Protein AF-A0AAW8VLG1-F1 (afdb_monomer_lite)

Sequence (87 aa):
MIERIKLYLLRAIRIVIKGELKVFVRVDSVLHGKLLLGKNIIVTGASSGIGYEIVKKCLLKSGNVLCVACTEGKLTAGFLRYQIYSL

Structure (mmCIF, N/CA/C/O backbone):
data_AF-A0AAW8VLG1-F1
#
_entry.id   AF-A0AAW8VLG1-F1
#
loop_
_atom_site.group_PDB
_atom_site.id
_atom_site.type_symbol
_atom_site.label_atom_id
_atom_site.label_alt_id
_atom_site.label_comp_id
_atom_site.label_asym_id
_atom_site.label_entity_id
_atom_site.label_seq_id
_atom_site.pdbx_PDB_ins_code
_atom_site.Cartn_x
_atom_site.Cartn_y
_atom_site.Cartn_z
_atom_site.occupancy
_atom_site.B_iso_or_equiv
_atom_site.auth_seq_id
_atom_site.auth_comp_id
_atom_site.auth_asym_id
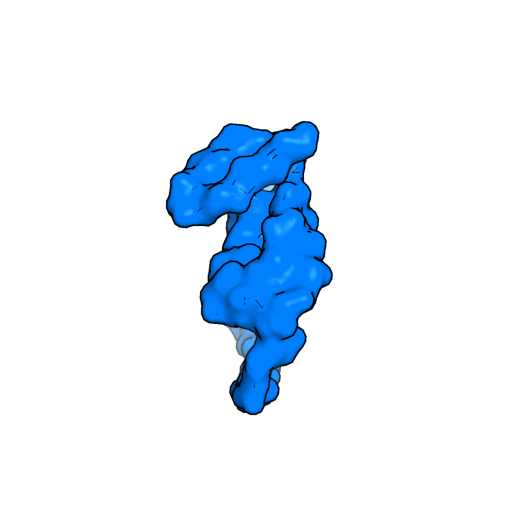_atom_site.auth_atom_id
_atom_site.pdbx_PDB_model_num
ATOM 1 N N . MET A 1 1 ? 22.958 -5.501 -27.607 1.00 66.62 1 MET A N 1
ATOM 2 C CA . MET A 1 1 ? 21.796 -6.405 -27.400 1.00 66.62 1 MET A CA 1
ATOM 3 C C . MET A 1 1 ? 22.224 -7.780 -26.882 1.00 66.62 1 MET A C 1
ATOM 5 O O . MET A 1 1 ? 21.738 -8.198 -25.840 1.00 66.62 1 MET A O 1
ATOM 9 N N . ILE A 1 2 ? 23.191 -8.429 -27.539 1.00 76.19 2 ILE A N 1
ATOM 10 C CA . ILE A 1 2 ? 23.729 -9.755 -27.171 1.00 76.19 2 ILE A CA 1
ATOM 11 C C . ILE A 1 2 ? 24.322 -9.795 -25.747 1.00 76.19 2 ILE A C 1
ATOM 13 O O . ILE A 1 2 ? 24.047 -10.724 -24.992 1.00 76.19 2 ILE A O 1
ATOM 17 N N . GLU A 1 3 ? 25.055 -8.761 -25.326 1.00 84.50 3 GLU A N 1
ATOM 18 C CA . GLU A 1 3 ? 25.635 -8.703 -23.971 1.00 84.50 3 GLU A CA 1
ATOM 19 C C . GLU A 1 3 ? 24.586 -8.690 -22.854 1.00 84.50 3 GLU A C 1
ATOM 21 O O . GLU A 1 3 ? 24.761 -9.335 -21.820 1.00 84.50 3 GLU A O 1
ATOM 26 N N . ARG A 1 4 ? 23.456 -8.006 -23.075 1.00 80.31 4 ARG A N 1
ATOM 27 C CA . ARG A 1 4 ? 22.348 -7.977 -22.111 1.00 80.31 4 ARG A CA 1
ATOM 28 C C . ARG A 1 4 ? 21.719 -9.359 -21.969 1.00 80.31 4 ARG A C 1
ATOM 30 O O . ARG A 1 4 ? 21.489 -9.803 -20.851 1.00 80.31 4 ARG A O 1
ATOM 37 N N . ILE A 1 5 ? 21.508 -10.054 -23.086 1.00 84.88 5 ILE A N 1
ATOM 38 C CA . ILE A 1 5 ? 20.961 -11.419 -23.111 1.00 84.88 5 ILE A CA 1
ATOM 39 C C . ILE A 1 5 ? 21.880 -12.382 -22.345 1.00 84.88 5 ILE A C 1
ATOM 41 O O . ILE A 1 5 ? 21.406 -13.149 -21.506 1.00 84.88 5 ILE A O 1
ATOM 45 N N . LYS A 1 6 ? 23.200 -12.279 -22.545 1.00 85.19 6 LYS A N 1
ATOM 46 C CA . LYS A 1 6 ? 24.201 -13.083 -21.824 1.00 85.19 6 LYS A CA 1
ATOM 47 C C . LYS A 1 6 ? 24.158 -12.843 -20.308 1.00 85.19 6 LYS A C 1
ATOM 49 O O . LYS A 1 6 ? 24.216 -13.794 -19.532 1.00 85.19 6 LYS A O 1
ATOM 54 N N . LEU A 1 7 ? 23.991 -11.590 -19.880 1.00 83.25 7 LEU A N 1
ATOM 55 C CA . LEU A 1 7 ? 23.818 -11.224 -18.468 1.00 83.25 7 LEU A CA 1
ATOM 56 C C . LEU A 1 7 ? 22.556 -11.838 -17.842 1.00 83.25 7 LEU A C 1
ATOM 58 O O . LEU A 1 7 ? 22.620 -12.319 -16.709 1.00 83.25 7 LEU A O 1
ATOM 62 N N . TYR A 1 8 ? 21.427 -11.851 -18.5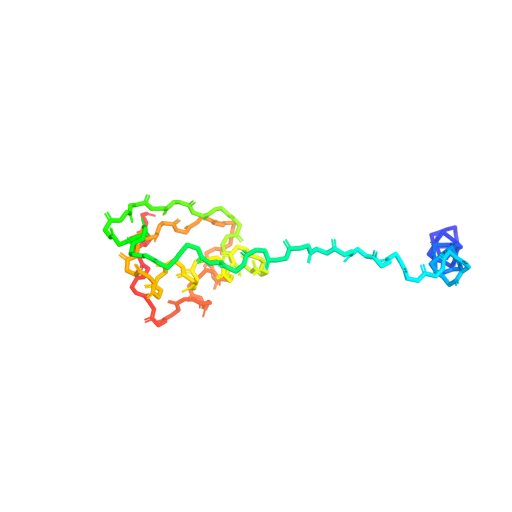56 1.00 83.69 8 TYR A N 1
ATOM 63 C CA . TYR A 1 8 ? 20.196 -12.487 -18.068 1.00 83.69 8 TYR A CA 1
ATOM 64 C C . TYR A 1 8 ? 20.349 -14.005 -17.933 1.00 83.69 8 TYR A C 1
ATOM 66 O O . TYR A 1 8 ? 19.974 -14.563 -16.901 1.00 83.69 8 TYR A O 1
ATOM 74 N N . LEU A 1 9 ? 20.981 -14.652 -18.915 1.00 86.50 9 LEU A N 1
ATOM 75 C CA . LEU A 1 9 ? 21.291 -16.084 -18.883 1.00 86.50 9 LEU A CA 1
ATOM 76 C C . LEU A 1 9 ? 22.182 -16.458 -17.692 1.00 86.50 9 LEU A C 1
ATOM 78 O O . LEU A 1 9 ? 21.859 -17.377 -16.942 1.00 86.50 9 LEU A O 1
ATOM 82 N N . LEU A 1 10 ? 23.256 -15.703 -17.449 1.00 84.38 10 LEU A N 1
ATOM 83 C CA . LEU A 1 10 ? 24.151 -15.942 -16.311 1.00 84.38 10 LEU A CA 1
ATOM 84 C C . LEU A 1 10 ? 23.445 -15.776 -14.956 1.00 84.38 10 LEU A C 1
ATOM 86 O O . LEU A 1 10 ? 23.753 -16.499 -14.006 1.00 84.38 10 LEU A O 1
ATOM 90 N N . ARG A 1 11 ? 22.486 -14.848 -14.848 1.00 80.12 11 ARG A N 1
ATOM 91 C CA . ARG A 1 11 ? 21.667 -14.677 -13.635 1.00 80.12 11 ARG A CA 1
ATOM 92 C C . ARG A 1 11 ? 20.725 -15.856 -13.416 1.00 80.12 11 ARG A C 1
ATOM 94 O O . ARG A 1 11 ? 20.634 -16.328 -12.287 1.00 80.12 11 ARG A O 1
ATOM 101 N N . ALA A 1 12 ? 20.081 -16.347 -14.473 1.00 80.88 12 ALA A N 1
ATOM 102 C CA . ALA A 1 12 ? 19.218 -17.523 -14.398 1.00 80.88 12 ALA A CA 1
ATOM 103 C C . ALA A 1 12 ? 20.009 -18.768 -13.965 1.00 80.88 12 ALA A C 1
ATOM 105 O O . ALA A 1 12 ? 19.625 -19.436 -13.009 1.00 80.88 12 ALA A O 1
ATOM 106 N N . ILE A 1 13 ? 21.175 -19.007 -14.577 1.00 83.69 13 ILE A N 1
ATOM 107 C CA . ILE A 1 13 ? 22.081 -20.107 -14.208 1.00 83.69 13 ILE A CA 1
ATOM 10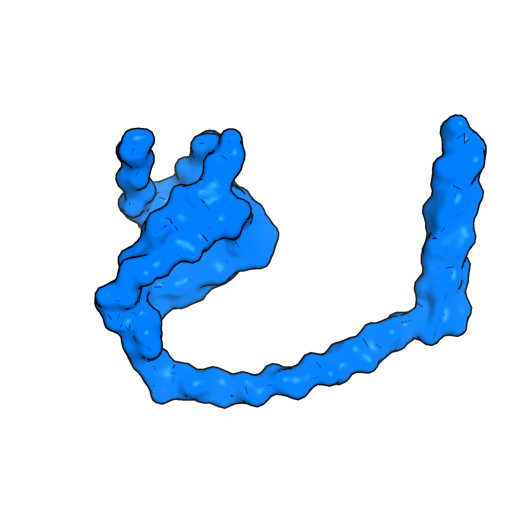8 C C . ILE A 1 13 ? 22.500 -20.000 -12.736 1.00 83.69 13 ILE A C 1
ATOM 110 O O . ILE A 1 13 ? 22.476 -20.992 -12.011 1.00 83.69 13 ILE A O 1
ATOM 114 N N . ARG A 1 14 ? 22.829 -18.794 -1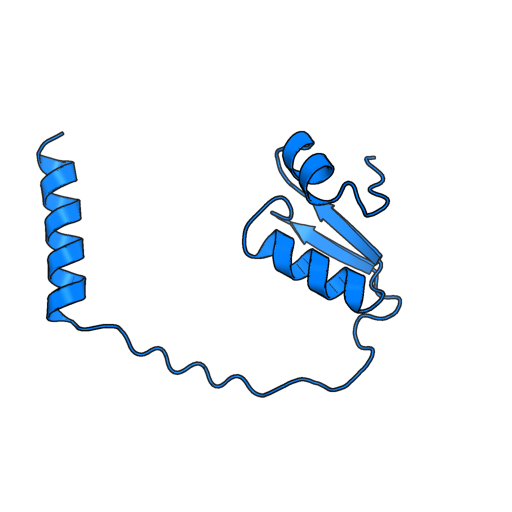2.253 1.00 76.69 14 ARG A N 1
ATOM 115 C CA . ARG A 1 14 ? 23.183 -18.573 -10.843 1.00 76.69 14 ARG A CA 1
ATOM 116 C C . ARG A 1 14 ? 22.046 -18.947 -9.885 1.00 76.69 14 ARG A C 1
ATOM 118 O O . ARG A 1 14 ? 22.344 -19.480 -8.822 1.00 76.69 14 ARG A O 1
ATOM 125 N N . ILE A 1 15 ? 20.790 -18.668 -10.238 1.00 74.62 15 ILE A N 1
ATOM 126 C CA . ILE A 1 15 ? 19.610 -19.021 -9.426 1.00 74.62 15 ILE A CA 1
ATOM 127 C C . ILE A 1 15 ? 19.415 -20.542 -9.393 1.00 74.62 15 ILE A C 1
ATOM 129 O O . ILE A 1 15 ? 19.177 -21.098 -8.327 1.00 74.62 15 ILE A O 1
ATOM 133 N N . VAL A 1 16 ? 19.593 -21.218 -10.532 1.00 77.81 16 VAL A N 1
ATOM 134 C CA . VAL A 1 16 ? 19.480 -22.683 -10.628 1.00 77.81 16 VAL A CA 1
ATOM 135 C C . VAL A 1 16 ? 20.587 -23.383 -9.830 1.00 77.81 16 VAL A C 1
ATOM 137 O O . VAL A 1 16 ? 20.298 -24.302 -9.074 1.00 77.81 16 VAL A O 1
ATOM 140 N N . ILE A 1 17 ? 21.842 -22.924 -9.941 1.00 77.56 17 ILE A N 1
ATOM 141 C CA . ILE A 1 17 ? 22.990 -23.530 -9.239 1.00 77.56 17 ILE A CA 1
ATOM 142 C C . ILE A 1 17 ? 22.940 -23.270 -7.729 1.00 77.56 17 ILE A C 1
ATOM 144 O O . ILE A 1 17 ? 23.223 -24.173 -6.948 1.00 77.56 17 ILE A O 1
ATOM 148 N N . LYS A 1 18 ? 22.611 -22.044 -7.292 1.00 68.88 18 LYS A N 1
ATOM 149 C CA . LYS A 1 18 ? 22.539 -21.728 -5.852 1.00 68.88 18 LYS A CA 1
ATOM 150 C C . LYS A 1 18 ? 21.333 -22.363 -5.155 1.00 68.88 18 LYS A C 1
ATOM 152 O O . LYS A 1 18 ? 21.296 -22.350 -3.926 1.00 68.88 18 LYS A O 1
ATOM 157 N N . GLY A 1 19 ? 20.381 -22.906 -5.915 1.00 66.44 19 GLY A N 1
ATOM 158 C CA . GLY A 1 19 ? 19.079 -23.301 -5.400 1.00 66.44 19 GLY A CA 1
ATOM 159 C C . GLY A 1 19 ? 18.256 -22.087 -4.967 1.00 66.44 19 GLY A C 1
ATOM 160 O O . GLY A 1 19 ? 18.756 -20.964 -4.839 1.00 66.44 19 GLY A O 1
ATOM 161 N N . GLU A 1 20 ? 16.962 -22.301 -4.741 1.00 62.50 20 GLU A N 1
ATOM 162 C CA . GLU A 1 20 ? 16.120 -21.276 -4.132 1.00 62.50 20 GLU A CA 1
ATOM 163 C C . GLU A 1 20 ? 16.704 -20.897 -2.769 1.00 62.50 20 GLU A C 1
ATOM 165 O O . GLU A 1 20 ? 16.856 -21.743 -1.883 1.00 62.50 20 GLU A O 1
ATOM 170 N N . LEU A 1 21 ? 17.035 -19.614 -2.593 1.00 61.06 21 LEU A N 1
ATOM 171 C CA . LEU A 1 21 ? 17.305 -19.062 -1.272 1.00 61.06 21 LEU A CA 1
ATOM 172 C C . LEU A 1 21 ? 16.042 -19.283 -0.441 1.00 61.06 21 LEU A C 1
ATOM 174 O O . LEU A 1 21 ? 15.071 -18.538 -0.570 1.00 61.06 21 LEU A O 1
ATOM 178 N N . LYS A 1 22 ? 16.044 -20.325 0.394 1.00 62.78 22 LYS A N 1
ATOM 179 C CA . LYS A 1 22 ? 14.990 -20.562 1.376 1.00 62.78 22 LYS A CA 1
ATOM 180 C C . LYS A 1 22 ? 15.085 -19.462 2.424 1.00 62.78 22 LYS A C 1
ATOM 182 O O . LYS A 1 22 ? 15.781 -19.589 3.429 1.00 62.78 22 LYS A O 1
ATOM 187 N N . VAL A 1 23 ? 14.424 -18.344 2.150 1.00 65.38 23 VAL A N 1
ATOM 188 C CA . VAL A 1 23 ? 14.249 -17.268 3.118 1.00 65.38 23 VAL A CA 1
ATOM 189 C C . VAL A 1 23 ? 13.173 -17.732 4.089 1.00 65.38 23 VAL A C 1
ATOM 191 O O . VAL A 1 23 ? 11.979 -17.658 3.809 1.00 65.38 23 VAL A O 1
ATOM 194 N N . PHE A 1 24 ? 13.604 -18.258 5.232 1.00 65.44 24 PHE A N 1
ATOM 195 C CA . PHE A 1 24 ? 12.707 -18.575 6.334 1.00 65.44 24 PHE A CA 1
ATOM 196 C C . PHE A 1 24 ? 12.306 -17.270 7.016 1.00 65.44 24 PHE A C 1
ATOM 198 O O . PHE A 1 24 ? 13.022 -16.746 7.866 1.00 65.44 24 PHE A O 1
ATOM 205 N N . VAL A 1 25 ? 11.164 -16.717 6.617 1.00 69.00 25 VAL A N 1
ATOM 206 C CA . VAL A 1 25 ? 10.559 -15.599 7.339 1.00 69.00 25 VAL A CA 1
ATOM 207 C C . VAL A 1 25 ? 9.760 -16.188 8.490 1.00 69.00 25 VAL A C 1
ATOM 209 O O . VAL A 1 25 ? 8.744 -16.852 8.278 1.00 69.00 25 VAL A O 1
ATOM 212 N N . ARG A 1 26 ? 10.215 -15.953 9.722 1.00 59.09 26 ARG A N 1
ATOM 213 C CA . ARG A 1 26 ? 9.403 -16.227 10.904 1.00 59.09 26 ARG A CA 1
ATOM 214 C C . ARG A 1 26 ? 8.306 -15.166 10.948 1.00 59.09 26 ARG A C 1
ATOM 216 O O . ARG A 1 26 ? 8.542 -14.024 11.330 1.00 59.09 26 ARG A O 1
ATOM 223 N N . VAL A 1 27 ? 7.126 -15.519 10.452 1.00 60.53 27 VAL A N 1
ATOM 224 C CA . VAL A 1 27 ? 5.945 -14.663 10.560 1.00 60.53 27 VAL A CA 1
ATOM 225 C C . VAL A 1 27 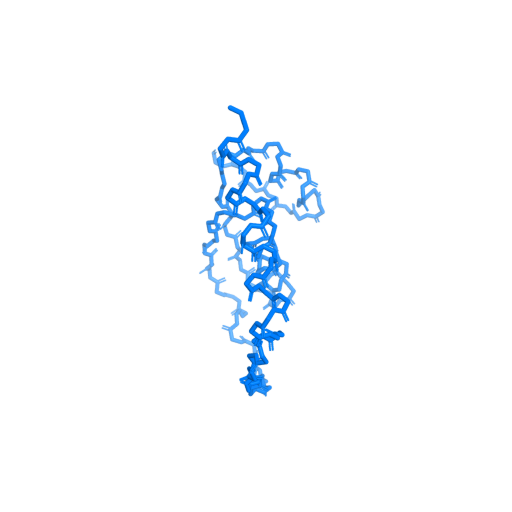? 5.403 -14.857 11.969 1.00 60.53 27 VAL A C 1
ATOM 227 O O . VAL A 1 27 ? 4.549 -15.712 12.188 1.00 60.53 27 VAL A O 1
ATOM 230 N N . ASP A 1 28 ? 5.931 -14.102 12.934 1.00 61.00 28 ASP A N 1
ATOM 231 C CA . ASP A 1 28 ? 5.300 -14.018 14.248 1.00 61.00 28 ASP A CA 1
ATOM 232 C C . ASP A 1 28 ? 3.905 -13.425 14.040 1.00 61.00 28 ASP A C 1
ATOM 234 O O . ASP A 1 28 ? 3.711 -12.270 13.641 1.00 61.00 28 ASP A O 1
ATOM 238 N N . SER A 1 29 ? 2.907 -14.285 14.190 1.00 55.47 29 SER A N 1
ATOM 239 C CA . SER A 1 29 ? 1.525 -13.959 13.915 1.00 55.47 29 SER A CA 1
ATOM 240 C C . SER A 1 29 ? 1.010 -12.938 14.927 1.00 55.47 29 SER A C 1
ATOM 242 O O . SER A 1 29 ? 0.692 -13.273 16.060 1.00 55.47 29 SER A O 1
ATOM 244 N N . VAL A 1 30 ? 0.845 -11.714 14.422 1.00 58.09 30 VAL A N 1
ATOM 245 C CA . VAL A 1 30 ? -0.277 -10.802 14.676 1.00 58.09 30 VAL A CA 1
ATOM 246 C C . VAL A 1 30 ? -0.416 -10.317 16.125 1.00 58.09 30 VAL A C 1
ATOM 248 O O . VAL A 1 30 ? -1.015 -10.979 16.970 1.00 58.09 30 VAL A O 1
ATOM 251 N N . LEU A 1 31 ? -0.024 -9.056 16.362 1.00 58.22 31 LEU A N 1
ATOM 252 C CA . LEU A 1 31 ? -0.644 -8.256 17.422 1.00 58.22 31 LEU A CA 1
ATOM 253 C C . LEU A 1 31 ? -2.164 -8.252 17.178 1.00 58.22 31 LEU A C 1
ATOM 255 O O . LEU A 1 31 ? -2.666 -7.579 16.269 1.00 58.22 31 LEU A O 1
ATOM 259 N N . HIS A 1 32 ? -2.888 -9.050 17.959 1.00 57.56 32 HIS A N 1
ATOM 260 C CA . HIS A 1 32 ? -4.343 -9.093 17.963 1.00 57.56 32 HIS A CA 1
ATOM 261 C C . HIS A 1 32 ? -4.845 -7.827 18.659 1.00 57.56 32 HIS A C 1
ATOM 263 O O . HIS A 1 32 ? -4.948 -7.760 19.878 1.00 57.56 32 HIS A O 1
ATOM 269 N N . GLY A 1 33 ? -5.095 -6.780 17.872 1.00 63.25 33 GLY A N 1
ATOM 270 C CA . GLY A 1 33 ? -5.570 -5.503 18.388 1.00 63.25 33 GLY A CA 1
ATOM 271 C C . GLY A 1 33 ? -6.001 -4.528 17.296 1.00 63.25 33 GLY A C 1
ATOM 272 O O . GLY A 1 33 ? -5.579 -4.608 16.139 1.00 63.25 33 GLY A O 1
ATOM 273 N N . LYS A 1 34 ? -6.829 -3.558 17.689 1.00 74.31 34 LYS A N 1
ATOM 274 C CA . LYS A 1 34 ? -7.292 -2.420 16.877 1.00 74.31 34 LYS A CA 1
ATOM 275 C C . LYS A 1 34 ? -6.207 -1.330 16.742 1.00 74.31 34 LYS A C 1
ATOM 277 O O . LYS A 1 34 ? -6.493 -0.151 16.879 1.00 74.31 34 LYS A O 1
ATOM 282 N N . LEU A 1 35 ? -4.949 -1.710 16.486 1.00 79.31 35 LEU A N 1
ATOM 283 C CA . LEU A 1 35 ? -3.792 -0.789 16.474 1.00 79.31 35 LEU A CA 1
ATOM 284 C C . LEU A 1 35 ? -3.935 0.388 15.500 1.00 79.31 35 LEU A C 1
ATOM 286 O O . LEU A 1 35 ? -3.433 1.477 15.761 1.00 79.31 35 LEU A O 1
ATOM 290 N N . LEU A 1 36 ? -4.579 0.139 14.359 1.00 81.81 36 LEU A N 1
ATOM 291 C CA . LEU A 1 36 ? -4.743 1.120 13.287 1.00 81.81 36 LEU A CA 1
ATOM 292 C C . LEU A 1 36 ? -6.080 1.867 13.370 1.00 81.81 36 LEU A C 1
ATOM 294 O O . LEU A 1 36 ? -6.308 2.774 12.575 1.00 81.81 36 LEU A O 1
ATOM 298 N N . LEU A 1 37 ? -6.947 1.509 14.321 1.00 84.38 37 LEU A N 1
ATOM 299 C CA . LEU A 1 37 ? -8.275 2.095 14.445 1.00 84.38 37 LEU A CA 1
ATOM 300 C C . LEU A 1 37 ? -8.156 3.574 14.825 1.00 84.38 37 LEU A C 1
ATOM 302 O O . LEU A 1 37 ? -7.545 3.913 15.840 1.00 84.38 37 LEU A O 1
ATOM 306 N N . GLY A 1 38 ? -8.718 4.449 13.991 1.00 83.75 38 GLY A N 1
ATOM 307 C CA . GLY A 1 38 ? -8.679 5.899 14.199 1.00 83.75 38 GLY A CA 1
ATOM 308 C C . GLY A 1 38 ? -7.298 6.532 13.998 1.00 83.75 38 GLY A C 1
ATOM 309 O O . GLY A 1 38 ? -7.100 7.692 14.357 1.00 83.75 38 GLY A O 1
ATOM 310 N N . LYS A 1 39 ? -6.321 5.797 13.450 1.00 86.88 39 LYS A N 1
ATOM 311 C CA . LYS A 1 39 ? -5.013 6.360 13.095 1.00 86.88 39 LYS A CA 1
ATOM 312 C C . LYS A 1 39 ? -5.056 6.976 11.701 1.00 86.88 39 LYS A C 1
ATOM 314 O O . LYS A 1 39 ? -5.665 6.414 10.796 1.00 86.88 39 LYS A O 1
ATOM 319 N N . ASN A 1 40 ? -4.346 8.091 11.538 1.00 90.12 40 ASN A N 1
ATOM 320 C CA . ASN A 1 40 ? -4.083 8.705 10.241 1.00 90.12 40 ASN A CA 1
ATOM 321 C C . ASN A 1 40 ? -2.775 8.130 9.684 1.00 90.12 40 ASN A C 1
ATOM 323 O O . ASN A 1 40 ? -1.745 8.168 10.357 1.00 90.12 40 ASN A O 1
ATOM 327 N N . ILE A 1 41 ? -2.825 7.561 8.485 1.00 90.25 41 ILE A N 1
ATOM 328 C CA . ILE A 1 41 ? -1.743 6.783 7.876 1.00 90.25 41 ILE A CA 1
ATOM 329 C C . ILE A 1 41 ? -1.467 7.356 6.490 1.00 90.25 41 ILE A C 1
ATOM 331 O O . ILE A 1 41 ? -2.394 7.568 5.718 1.00 90.25 41 ILE A O 1
ATOM 335 N N . ILE A 1 42 ? -0.197 7.574 6.155 1.00 92.00 42 ILE A N 1
ATOM 336 C CA . ILE A 1 42 ? 0.221 7.986 4.811 1.00 92.00 42 ILE A CA 1
ATOM 337 C C . ILE A 1 42 ? 0.933 6.808 4.156 1.00 92.00 42 ILE A C 1
ATOM 339 O O . ILE A 1 42 ? 1.861 6.245 4.740 1.00 92.00 42 ILE A O 1
ATOM 343 N N . VAL A 1 43 ? 0.514 6.439 2.947 1.00 90.81 43 VAL A N 1
ATOM 344 C CA . VAL A 1 43 ? 1.154 5.373 2.168 1.00 90.81 43 VAL A CA 1
ATOM 345 C C . VAL A 1 43 ? 1.634 5.932 0.836 1.00 90.81 43 VAL A C 1
ATOM 347 O O . VAL A 1 43 ? 0.837 6.381 0.014 1.00 90.81 43 VAL A O 1
ATOM 350 N N . THR A 1 44 ? 2.946 5.884 0.612 1.00 92.50 44 THR A N 1
ATOM 351 C CA . THR A 1 44 ? 3.578 6.246 -0.662 1.00 92.50 44 THR A CA 1
ATOM 352 C C . THR A 1 44 ? 3.662 5.035 -1.591 1.00 92.50 44 THR A C 1
ATOM 354 O O . THR A 1 44 ? 3.662 3.887 -1.148 1.00 92.50 44 THR A O 1
ATOM 357 N N . GLY A 1 45 ? 3.684 5.272 -2.906 1.00 91.62 45 GLY A N 1
ATOM 358 C CA . GLY A 1 45 ? 3.652 4.187 -3.892 1.00 91.62 45 GLY A CA 1
ATOM 359 C C . GLY A 1 45 ? 2.364 3.356 -3.832 1.00 91.62 45 GLY A C 1
ATOM 360 O O . GLY A 1 45 ? 2.365 2.185 -4.203 1.00 91.62 45 GLY A O 1
ATOM 361 N N . ALA A 1 46 ? 1.261 3.948 -3.366 1.00 91.81 46 ALA A N 1
ATOM 362 C CA . ALA A 1 46 ? 0.006 3.247 -3.081 1.00 91.81 46 ALA A CA 1
ATOM 363 C C . ALA A 1 46 ? -0.730 2.717 -4.328 1.00 91.81 46 ALA A C 1
ATOM 365 O O . ALA A 1 46 ? -1.681 1.951 -4.207 1.00 91.81 46 ALA A O 1
ATOM 366 N N . SER A 1 47 ? -0.303 3.104 -5.532 1.00 90.31 47 SER A N 1
ATOM 367 C CA . SER A 1 47 ? -0.991 2.769 -6.782 1.00 90.31 47 SER A CA 1
ATOM 368 C C . SER A 1 47 ? -0.849 1.309 -7.225 1.00 90.31 47 SER A C 1
ATOM 370 O O . SER A 1 47 ? -1.570 0.895 -8.130 1.00 90.31 47 SER A O 1
ATOM 372 N N . SER A 1 48 ? 0.089 0.530 -6.667 1.00 89.75 48 SER A N 1
ATOM 373 C CA . SER A 1 48 ? 0.284 -0.878 -7.051 1.00 89.75 48 SER A CA 1
ATOM 374 C C . SER A 1 48 ? 1.113 -1.677 -6.037 1.00 89.75 48 SER A C 1
ATOM 376 O O . SER A 1 48 ? 1.688 -1.124 -5.097 1.00 89.75 48 SER A O 1
ATOM 378 N N . GLY A 1 49 ? 1.185 -2.996 -6.244 1.00 90.94 49 GLY A N 1
ATOM 379 C CA . GLY A 1 49 ? 2.083 -3.892 -5.516 1.00 90.94 49 GLY A CA 1
ATOM 380 C C . GLY A 1 49 ? 1.873 -3.864 -4.002 1.00 90.94 49 GLY A C 1
ATOM 381 O O . GLY A 1 49 ? 0.749 -3.935 -3.511 1.00 90.94 49 GLY A O 1
ATOM 382 N N . ILE A 1 50 ? 2.976 -3.760 -3.259 1.00 92.25 50 ILE A N 1
ATOM 383 C CA . ILE A 1 50 ? 2.961 -3.814 -1.791 1.00 92.25 50 ILE A CA 1
ATOM 384 C C . ILE A 1 50 ? 2.224 -2.605 -1.199 1.00 92.25 50 ILE A C 1
ATOM 386 O O . ILE A 1 50 ? 1.452 -2.771 -0.258 1.00 92.25 50 ILE A O 1
ATOM 390 N N . GLY A 1 51 ? 2.417 -1.406 -1.761 1.00 90.94 51 GLY A N 1
ATOM 391 C CA . GLY A 1 51 ? 1.750 -0.190 -1.286 1.00 90.94 51 GLY A CA 1
ATOM 392 C C . GLY A 1 51 ? 0.227 -0.314 -1.350 1.00 90.94 51 GLY A C 1
ATOM 393 O O . GLY A 1 51 ? -0.459 0.004 -0.381 1.00 90.94 51 GLY A O 1
ATOM 394 N N . TYR A 1 52 ? -0.290 -0.874 -2.446 1.00 90.69 52 TYR A N 1
ATOM 395 C CA . TYR A 1 52 ? -1.719 -1.149 -2.611 1.00 90.69 52 TYR A CA 1
ATOM 396 C C . TYR A 1 52 ? -2.268 -2.104 -1.536 1.00 90.69 52 TYR A C 1
ATOM 398 O O . TYR A 1 52 ? -3.275 -1.815 -0.884 1.00 90.69 52 TYR A O 1
ATOM 406 N N . GLU A 1 53 ? -1.579 -3.223 -1.294 1.00 91.12 53 GLU A N 1
ATOM 407 C CA . GLU A 1 53 ? -2.000 -4.209 -0.289 1.00 91.12 53 GLU A CA 1
ATOM 408 C C . GLU A 1 53 ? -1.916 -3.670 1.149 1.00 91.12 53 GLU A C 1
ATOM 410 O O . GLU A 1 53 ? -2.750 -4.014 1.995 1.00 91.12 53 GLU A O 1
ATOM 415 N N . ILE A 1 54 ? -0.955 -2.785 1.436 1.00 90.75 54 ILE A N 1
ATOM 416 C CA . ILE A 1 54 ? -0.872 -2.085 2.725 1.00 90.75 54 ILE A CA 1
ATOM 417 C C . ILE A 1 54 ? -2.108 -1.207 2.925 1.00 90.75 54 ILE A C 1
ATOM 419 O O . ILE A 1 54 ? -2.768 -1.337 3.957 1.00 90.75 54 ILE A O 1
ATOM 423 N N . VAL A 1 55 ? -2.463 -0.371 1.943 1.00 90.50 55 VAL A N 1
ATOM 424 C CA . VAL A 1 55 ? -3.651 0.499 2.024 1.00 90.50 55 VAL A CA 1
ATOM 425 C C . VAL A 1 55 ? -4.906 -0.328 2.286 1.00 90.50 55 VAL A C 1
ATOM 427 O O . VAL A 1 55 ? -5.661 -0.026 3.210 1.00 90.50 55 VAL A O 1
ATOM 430 N N . LYS A 1 56 ? -5.097 -1.422 1.541 1.00 87.50 56 LYS A N 1
ATOM 431 C CA . LYS A 1 56 ? -6.242 -2.324 1.713 1.00 87.50 56 LYS A CA 1
ATOM 432 C C . LYS A 1 56 ? -6.326 -2.879 3.139 1.00 87.50 56 LYS A C 1
ATOM 434 O O . LYS A 1 56 ? -7.395 -2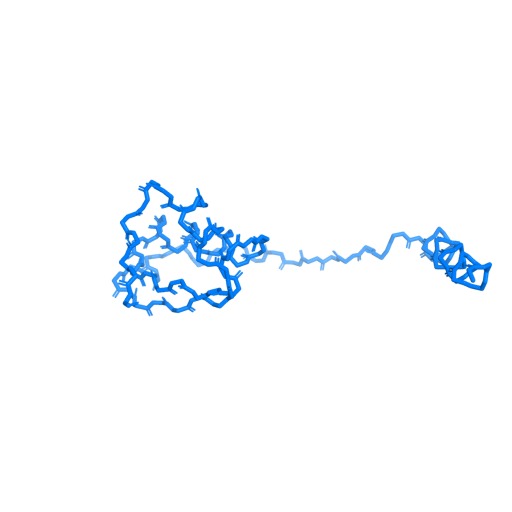.859 3.748 1.00 87.50 56 LYS A O 1
ATOM 439 N N . LYS A 1 57 ? -5.200 -3.320 3.711 1.00 87.81 57 LYS A N 1
ATOM 440 C CA . LYS A 1 57 ? -5.140 -3.784 5.109 1.00 87.81 57 LYS A CA 1
ATOM 441 C C . LYS A 1 57 ? -5.398 -2.665 6.120 1.00 87.81 57 LYS A C 1
ATOM 443 O O . LYS A 1 57 ? -6.046 -2.921 7.134 1.00 87.81 57 LYS A O 1
ATOM 448 N N . CYS A 1 58 ? -4.905 -1.455 5.872 1.00 88.06 58 CYS A N 1
ATOM 449 C CA . CYS A 1 58 ? -5.124 -0.299 6.741 1.00 88.06 58 CYS A CA 1
ATOM 450 C C . CYS A 1 58 ? -6.602 0.119 6.769 1.00 88.06 58 CYS A C 1
ATOM 452 O O . CYS A 1 58 ? -7.154 0.315 7.852 1.00 88.06 58 CYS A O 1
ATOM 454 N N . LEU A 1 59 ? -7.256 0.159 5.605 1.00 85.12 59 LEU A N 1
ATOM 455 C CA . LEU A 1 59 ? -8.682 0.474 5.480 1.00 85.12 59 LEU A CA 1
ATOM 456 C C . LEU A 1 59 ? -9.561 -0.570 6.183 1.00 85.12 59 LEU A C 1
ATOM 458 O O . LEU A 1 59 ? -10.464 -0.209 6.935 1.00 85.12 59 LEU A O 1
ATOM 462 N N . LEU A 1 60 ? -9.253 -1.865 6.027 1.00 84.31 60 LEU A N 1
ATOM 463 C CA . LEU A 1 60 ? -9.963 -2.948 6.728 1.00 84.31 60 LEU A CA 1
ATOM 464 C C . LEU A 1 60 ? -9.847 -2.862 8.258 1.00 84.31 60 LEU A C 1
ATOM 466 O O . LEU A 1 60 ? -10.706 -3.378 8.969 1.00 84.31 60 LEU A O 1
ATOM 470 N N . LYS A 1 61 ? -8.797 -2.216 8.775 1.00 82.94 61 LYS A N 1
ATOM 471 C CA . LYS A 1 61 ? -8.569 -2.012 10.214 1.00 82.94 61 LYS A CA 1
ATOM 472 C C . LYS A 1 61 ? -9.051 -0.642 10.721 1.00 82.94 61 LYS A C 1
ATOM 474 O O . LYS A 1 61 ? -8.657 -0.239 11.814 1.00 82.94 61 LYS A O 1
ATOM 479 N N . SER A 1 62 ? -9.895 0.049 9.948 1.00 76.25 62 SER A N 1
ATOM 480 C CA . SER A 1 62 ? -10.469 1.369 10.267 1.00 76.25 62 SER A CA 1
ATOM 481 C C . SER A 1 62 ? -9.429 2.477 10.482 1.00 76.25 62 SER A C 1
ATOM 483 O O . SER A 1 62 ? -9.620 3.360 11.322 1.00 76.25 62 SER A O 1
ATOM 485 N N . GLY A 1 63 ? -8.313 2.417 9.753 1.00 75.75 63 GLY A N 1
ATOM 486 C CA . GLY A 1 63 ? -7.385 3.540 9.646 1.00 75.75 63 GLY A CA 1
ATOM 487 C C . GLY A 1 63 ? -7.855 4.535 8.586 1.00 75.75 63 GLY A C 1
ATOM 488 O O . GLY A 1 63 ? -8.372 4.134 7.544 1.00 75.75 63 GLY A O 1
ATOM 489 N N . ASN A 1 64 ? -7.634 5.823 8.831 1.00 84.31 64 ASN A N 1
ATOM 490 C CA . ASN A 1 64 ? -7.781 6.864 7.819 1.00 84.31 64 ASN A CA 1
ATOM 491 C C . ASN A 1 64 ? -6.496 6.896 6.993 1.00 84.31 64 ASN A C 1
ATOM 493 O O . ASN A 1 64 ? -5.420 7.125 7.548 1.00 84.31 64 ASN A O 1
ATOM 497 N N . VAL A 1 65 ? -6.580 6.644 5.687 1.00 88.06 65 VAL A N 1
ATOM 498 C CA . VAL A 1 65 ? -5.390 6.464 4.845 1.00 88.06 65 VAL A CA 1
ATOM 499 C C . VAL A 1 65 ? -5.322 7.522 3.751 1.00 88.06 65 VAL A C 1
ATOM 501 O O . VAL A 1 65 ? -6.213 7.602 2.912 1.00 88.06 65 VAL A O 1
ATOM 504 N N . LEU A 1 66 ? -4.229 8.283 3.725 1.00 88.81 66 LEU A N 1
ATOM 505 C CA . LEU A 1 66 ? -3.848 9.151 2.617 1.00 88.81 66 LEU A CA 1
ATOM 506 C C . LEU A 1 66 ? -2.912 8.385 1.677 1.00 88.81 66 LEU A C 1
ATOM 508 O O . LEU A 1 66 ? -1.837 7.929 2.077 1.00 88.81 66 LEU A O 1
ATOM 512 N N . CYS A 1 67 ? -3.319 8.251 0.421 1.00 89.25 67 CYS A N 1
ATOM 513 C CA . CYS A 1 67 ? -2.573 7.511 -0.589 1.00 89.25 67 CYS A CA 1
ATOM 514 C C . CYS A 1 67 ? -1.800 8.475 -1.493 1.00 89.25 67 CYS A C 1
ATOM 516 O O . CYS A 1 67 ? -2.385 9.392 -2.060 1.00 89.25 67 CYS A O 1
ATOM 518 N N . VAL A 1 68 ? -0.500 8.236 -1.667 1.00 89.81 68 VAL A N 1
ATOM 519 C CA . VAL A 1 68 ? 0.378 9.050 -2.517 1.00 89.81 68 VAL A CA 1
ATOM 520 C C . VAL A 1 68 ? 0.975 8.175 -3.614 1.00 89.81 68 VAL A C 1
ATOM 522 O O . VAL A 1 68 ? 1.593 7.141 -3.340 1.00 89.81 68 VAL A O 1
ATOM 525 N N . ALA A 1 69 ? 0.822 8.586 -4.870 1.00 89.62 69 ALA A N 1
ATOM 526 C CA . ALA A 1 69 ? 1.478 7.955 -6.011 1.00 89.62 69 ALA A CA 1
ATOM 527 C C . ALA A 1 69 ? 1.697 8.957 -7.149 1.00 89.62 69 ALA A C 1
ATOM 529 O O . ALA A 1 69 ? 1.048 9.993 -7.206 1.00 89.62 69 ALA A O 1
ATOM 530 N N . CYS A 1 70 ? 2.576 8.611 -8.091 1.00 88.50 70 CYS A N 1
ATOM 531 C CA . CYS A 1 70 ? 2.907 9.479 -9.225 1.00 88.50 70 CYS A CA 1
ATOM 532 C C . CYS A 1 70 ? 1.821 9.532 -10.311 1.00 88.50 70 CYS A C 1
ATOM 534 O O . CYS A 1 70 ? 1.893 10.364 -11.206 1.00 88.50 70 CYS A O 1
ATOM 536 N N . THR A 1 71 ? 0.863 8.601 -10.304 1.00 86.75 71 THR A N 1
ATOM 537 C CA . THR A 1 71 ? -0.164 8.494 -11.348 1.00 86.75 71 THR A CA 1
ATOM 538 C C . THR A 1 71 ? -1.537 8.418 -10.709 1.00 86.75 71 THR A C 1
ATOM 540 O O . THR A 1 71 ? -1.910 7.379 -10.161 1.00 86.75 71 THR A O 1
ATOM 543 N N . GLU A 1 72 ? -2.294 9.503 -10.828 1.00 83.19 72 GLU A N 1
ATOM 544 C CA . GLU A 1 72 ? -3.636 9.631 -10.264 1.00 83.19 72 GLU A CA 1
ATOM 545 C C . GLU A 1 72 ? -4.596 8.574 -10.819 1.00 83.19 72 GLU A C 1
ATOM 547 O O . GLU A 1 72 ? -5.238 7.873 -10.046 1.00 83.19 72 GLU A O 1
ATOM 552 N N . GLY A 1 73 ? -4.604 8.353 -12.140 1.00 84.69 73 GLY A N 1
ATOM 553 C CA . GLY A 1 73 ? -5.512 7.392 -12.783 1.00 84.69 73 GLY A CA 1
ATOM 554 C C . GLY A 1 73 ? -5.391 5.955 -12.257 1.00 84.69 73 GLY A C 1
ATOM 555 O O . GLY A 1 73 ? -6.378 5.229 -12.185 1.00 84.69 73 GLY A O 1
ATOM 556 N N . LYS A 1 74 ? -4.190 5.535 -11.837 1.00 83.88 74 LYS A N 1
ATOM 557 C CA . LYS A 1 74 ? -3.998 4.217 -11.205 1.00 83.88 74 LYS A CA 1
ATOM 558 C C . LYS A 1 74 ? -4.514 4.194 -9.771 1.00 83.88 74 LYS A C 1
ATOM 560 O O . LYS A 1 74 ? -5.012 3.167 -9.319 1.00 83.88 74 LYS A O 1
ATOM 565 N N . LEU A 1 75 ? -4.375 5.312 -9.064 1.00 83.94 75 LEU A N 1
ATOM 566 C CA . LEU A 1 75 ? -4.864 5.472 -7.703 1.00 83.94 75 LEU A CA 1
ATOM 567 C C . LEU A 1 75 ? -6.399 5.430 -7.688 1.00 83.94 75 LEU A C 1
ATOM 569 O O . LEU A 1 75 ? -6.988 4.629 -6.967 1.00 83.94 75 LEU A O 1
ATOM 573 N N . THR A 1 76 ? -7.040 6.222 -8.545 1.00 81.62 76 THR A N 1
ATOM 574 C CA . THR A 1 76 ? -8.500 6.275 -8.657 1.00 81.62 76 THR A CA 1
ATOM 575 C C . THR A 1 76 ? -9.072 4.949 -9.134 1.00 81.62 76 THR A C 1
ATOM 577 O O . THR A 1 76 ? -9.956 4.413 -8.473 1.00 81.62 76 THR A O 1
ATOM 580 N N . ALA A 1 77 ? -8.514 4.340 -10.185 1.00 80.62 77 ALA A N 1
ATOM 581 C CA . ALA A 1 77 ? -8.977 3.035 -10.662 1.00 80.62 77 ALA A CA 1
ATOM 582 C C . ALA A 1 77 ? -8.843 1.921 -9.604 1.00 80.62 77 ALA A C 1
ATOM 584 O O . ALA A 1 77 ? -9.749 1.102 -9.444 1.00 80.62 77 ALA A O 1
ATOM 585 N N . GLY A 1 78 ? -7.729 1.891 -8.864 1.00 74.25 78 GLY A N 1
ATOM 586 C CA . GLY A 1 78 ? -7.455 0.862 -7.856 1.00 74.25 78 GLY A CA 1
ATOM 587 C C . GLY A 1 78 ? -8.329 0.965 -6.602 1.00 74.25 78 GLY A C 1
ATOM 588 O O . GLY A 1 78 ? -8.612 -0.056 -5.967 1.00 74.25 78 GLY A O 1
ATOM 589 N N . PHE A 1 79 ? -8.778 2.175 -6.259 1.00 75.12 79 PHE A N 1
ATOM 590 C CA . PHE A 1 79 ? -9.552 2.442 -5.047 1.00 75.12 79 PHE A CA 1
ATOM 591 C C . PHE A 1 79 ? -10.925 3.077 -5.320 1.00 75.12 79 PHE A C 1
ATOM 593 O O . PHE A 1 79 ? -11.500 3.654 -4.411 1.00 75.12 79 PHE A O 1
ATOM 600 N N . LEU A 1 80 ? -11.508 2.884 -6.511 1.00 61.81 80 LEU A N 1
ATOM 601 C CA . LEU A 1 80 ? -12.859 3.340 -6.913 1.00 61.81 80 LEU A CA 1
ATOM 602 C C . LEU A 1 80 ? -13.981 3.015 -5.904 1.00 61.81 80 LEU A C 1
ATOM 604 O O . LEU A 1 80 ? -15.030 3.651 -5.904 1.00 61.81 80 LEU A O 1
ATOM 608 N N . ARG A 1 81 ? -13.776 2.002 -5.053 1.00 57.28 81 ARG A N 1
ATOM 609 C CA . ARG A 1 81 ? -14.709 1.573 -3.998 1.00 57.28 81 ARG A CA 1
ATOM 610 C C . ARG A 1 81 ? -14.542 2.304 -2.663 1.00 57.28 81 ARG A C 1
ATOM 612 O O . ARG A 1 81 ? -15.366 2.118 -1.774 1.00 57.28 81 ARG A O 1
ATOM 619 N N . TYR A 1 82 ? -13.481 3.083 -2.508 1.00 60.72 82 TYR A N 1
ATOM 620 C CA . TYR A 1 82 ? -13.153 3.838 -1.308 1.00 60.72 82 TYR A CA 1
ATOM 621 C C . TYR A 1 82 ? -13.238 5.324 -1.656 1.00 60.72 82 TYR A C 1
ATOM 623 O O . TYR A 1 82 ? -12.824 5.724 -2.738 1.00 60.72 82 TYR A O 1
ATOM 631 N N . GLN A 1 83 ? -13.808 6.150 -0.776 1.00 52.72 83 GLN A N 1
ATOM 632 C CA . GLN A 1 83 ? -13.818 7.601 -0.980 1.00 52.72 83 GLN A CA 1
ATOM 633 C C . GLN A 1 83 ? -12.372 8.112 -0.980 1.00 52.72 83 GLN A C 1
ATOM 635 O O . GLN A 1 83 ? -11.773 8.310 0.075 1.00 52.72 83 GLN A O 1
ATOM 640 N N . ILE A 1 84 ? -11.797 8.284 -2.169 1.00 53.84 84 ILE A N 1
ATOM 641 C CA . ILE A 1 84 ? -10.528 8.976 -2.351 1.00 53.84 84 ILE A CA 1
ATOM 642 C C . ILE A 1 84 ? -10.867 10.452 -2.514 1.00 53.84 84 ILE A C 1
ATOM 644 O O . ILE A 1 84 ? -11.547 10.830 -3.466 1.00 53.84 84 ILE A O 1
ATOM 648 N N . TYR A 1 85 ? -10.381 11.282 -1.602 1.00 48.34 85 TYR A N 1
ATOM 649 C CA . TYR A 1 85 ? -10.357 12.724 -1.802 1.00 48.34 85 TYR A CA 1
ATOM 650 C C . TYR A 1 85 ? -8.995 13.078 -2.404 1.00 48.34 85 TYR A C 1
ATOM 652 O O . TYR A 1 85 ? -7.963 12.869 -1.766 1.00 48.34 85 TYR A O 1
ATOM 660 N N . SER A 1 86 ? -8.996 13.541 -3.655 1.00 46.81 86 SER A N 1
ATOM 661 C CA . SER A 1 86 ? -7.847 14.226 -4.250 1.00 46.81 86 SER A CA 1
ATOM 662 C C . SER A 1 86 ? -7.839 15.657 -3.720 1.00 46.81 86 SER A C 1
ATOM 664 O O . SER A 1 86 ? -8.868 16.328 -3.799 1.00 46.81 86 SER A O 1
ATOM 666 N N . LEU A 1 87 ? -6.714 16.090 -3.148 1.00 46.66 87 LEU A N 1
ATOM 667 C CA . LEU A 1 87 ? -6.435 17.510 -2.914 1.00 46.66 87 LEU A CA 1
ATOM 668 C C . LEU A 1 87 ? -6.003 18.183 -4.217 1.00 46.66 87 LEU A C 1
ATOM 670 O O . LEU A 1 87 ? -5.385 17.476 -5.048 1.00 46.66 87 LEU A O 1
#

InterPro domains:
  IPR036291 NAD(P)-binding domain superfamily [SSF51735] (38-76)

Radius of gyration: 19.41 Å; chains: 1; bounding box: 40×41×46 Å

Foldseek 3Di:
DVVVVVVVVVVVVVCVVVDPPPPPDPCPDDPPDLVQAAAEEEFEPCLDDPSVVVVVVSVVSNHRYDYHYPDVVSVCVSVVVPPHDDD

pLDDT: mean 77.66, std 12.75, range [46.66, 92.5]

Secondary structure (DSSP, 8-state):
-HHHHHHHHHHHHHHHHH--------------S-TTTT-EEEEETTTSHHHHHHHHHHHHTT-EEEEE-S-HHHHHHHHTTS-----

Organism: NCBI:txid246787